Protein AF-A0A4C1SBA9-F1 (afdb_monomer_lite)

Structure (mmCIF, N/CA/C/O backbone):
data_AF-A0A4C1SBA9-F1
#
_entry.id   AF-A0A4C1SBA9-F1
#
loop_
_atom_site.group_PDB
_atom_site.id
_atom_site.type_symbol
_atom_site.label_atom_id
_atom_site.label_alt_id
_atom_site.label_comp_id
_atom_site.label_asym_id
_atom_site.label_entity_id
_atom_site.label_seq_id
_atom_site.pdbx_PDB_ins_code
_atom_site.Cartn_x
_atom_site.Cartn_y
_atom_site.Cartn_z
_atom_site.occupancy
_atom_site.B_iso_or_equiv
_atom_site.auth_seq_id
_atom_site.auth_comp_id
_atom_site.auth_asym_id
_atom_site.auth_atom_id
_atom_site.pdbx_PDB_model_num
ATOM 1 N N . MET A 1 1 ? -11.774 11.316 7.516 1.00 62.28 1 MET A N 1
ATOM 2 C CA . MET A 1 1 ? -11.328 10.213 8.398 1.00 62.28 1 MET A CA 1
ATOM 3 C C . MET A 1 1 ? -9.937 10.449 8.981 1.00 62.28 1 MET A C 1
ATOM 5 O O . MET A 1 1 ? -9.837 10.457 10.195 1.00 62.28 1 MET A O 1
ATOM 9 N N . HIS A 1 2 ? -8.905 10.746 8.180 1.00 82.12 2 HIS A N 1
ATOM 10 C CA . HIS A 1 2 ? -7.517 10.869 8.666 1.00 82.12 2 HIS A CA 1
ATOM 11 C C . HIS A 1 2 ? -7.317 11.803 9.884 1.00 82.12 2 HIS A C 1
ATOM 13 O O . HIS A 1 2 ? -6.761 11.377 10.890 1.00 82.12 2 HIS A O 1
ATOM 19 N N . ALA A 1 3 ? -7.837 13.039 9.861 1.00 85.19 3 ALA A N 1
ATOM 20 C CA . ALA A 1 3 ? -7.714 13.968 10.998 1.00 85.19 3 ALA A CA 1
ATOM 21 C C . ALA A 1 3 ? -8.463 13.503 12.265 1.00 85.19 3 ALA A C 1
ATOM 23 O O . ALA A 1 3 ? -8.018 13.755 13.383 1.00 85.19 3 ALA A O 1
ATOM 24 N N . LEU A 1 4 ? -9.586 12.795 12.107 1.00 88.12 4 LEU A N 1
ATOM 25 C CA . LEU A 1 4 ? -10.329 12.239 13.240 1.00 88.12 4 LEU A CA 1
ATOM 26 C C . LEU A 1 4 ? -9.569 11.079 13.884 1.00 88.12 4 LEU A C 1
ATOM 28 O O . LEU A 1 4 ? -9.588 10.973 15.105 1.00 88.12 4 LEU A O 1
ATOM 32 N N . SER A 1 5 ? -8.865 10.265 13.092 1.00 89.12 5 SER A N 1
ATOM 33 C CA . SER A 1 5 ? -7.996 9.195 13.596 1.00 89.12 5 SER A CA 1
ATOM 34 C C . SER A 1 5 ? -6.909 9.753 14.520 1.00 89.12 5 SER A C 1
ATOM 36 O O . SER A 1 5 ? -6.746 9.250 15.627 1.00 89.12 5 SER A O 1
ATOM 38 N N . PHE A 1 6 ? -6.260 10.857 14.129 1.00 90.62 6 PHE A N 1
ATOM 39 C CA . PHE A 1 6 ? -5.292 11.572 14.970 1.00 90.62 6 PHE A CA 1
ATOM 40 C C . PHE A 1 6 ? -5.894 12.056 16.290 1.00 90.62 6 PHE A C 1
ATOM 42 O O . PHE A 1 6 ? -5.364 11.796 17.371 1.00 90.62 6 PHE A O 1
ATOM 49 N N . VAL A 1 7 ? -7.031 12.755 16.209 1.00 91.19 7 VAL A N 1
ATOM 50 C CA . VAL A 1 7 ? -7.722 13.268 17.398 1.00 91.19 7 VAL A CA 1
ATOM 51 C C . VAL A 1 7 ? -8.152 12.120 18.309 1.00 91.19 7 VAL A C 1
ATOM 53 O O . VAL A 1 7 ? -8.057 12.243 19.528 1.00 91.19 7 VAL A O 1
ATOM 56 N N . LEU A 1 8 ? -8.604 11.001 17.741 1.00 91.25 8 LEU A N 1
ATOM 57 C CA . LEU A 1 8 ? -9.018 9.820 18.486 1.00 91.25 8 LEU A CA 1
ATOM 58 C C . LEU A 1 8 ? -7.834 9.145 19.181 1.00 91.25 8 LEU A C 1
ATOM 60 O O . LEU A 1 8 ? -7.940 8.832 20.364 1.00 91.25 8 LEU A O 1
ATOM 64 N N . GLN A 1 9 ? -6.710 8.974 18.486 1.00 90.75 9 GLN A N 1
ATOM 65 C CA . GLN A 1 9 ? -5.491 8.414 19.062 1.00 90.75 9 GLN A CA 1
ATOM 66 C C . GLN A 1 9 ? -4.971 9.279 20.217 1.00 90.75 9 GLN A C 1
ATOM 68 O O . GLN A 1 9 ? -4.600 8.745 21.258 1.00 90.75 9 GLN A O 1
ATOM 73 N N . TYR A 1 10 ? -5.020 10.607 20.071 1.00 90.75 10 TYR A N 1
ATOM 74 C CA . TYR A 1 10 ? -4.596 11.544 21.111 1.00 90.75 10 TYR A CA 1
ATOM 75 C C . TYR A 1 10 ? -5.566 11.600 22.303 1.00 90.75 10 TYR A C 1
ATOM 77 O O . TYR A 1 10 ? -5.147 11.515 23.454 1.00 90.75 10 TYR A O 1
ATOM 85 N N . ARG A 1 11 ? -6.876 11.742 22.053 1.00 94.75 11 ARG A N 1
ATOM 86 C CA . ARG A 1 11 ? -7.882 11.953 23.113 1.00 94.75 11 ARG A CA 1
ATOM 87 C C . ARG A 1 11 ? -8.368 10.663 23.769 1.00 94.75 11 ARG A C 1
ATOM 89 O O . ARG A 1 11 ? -8.800 10.699 24.917 1.00 94.75 11 ARG A O 1
ATOM 96 N N . LYS A 1 12 ? -8.388 9.545 23.038 1.00 94.75 12 LYS A N 1
ATOM 97 C CA . LYS A 1 12 ? -8.925 8.250 23.490 1.00 94.75 12 LYS A CA 1
ATOM 98 C C . LYS A 1 12 ? -8.060 7.081 22.977 1.00 94.75 12 LYS A C 1
ATOM 100 O O . LYS A 1 12 ? -8.564 6.229 22.241 1.00 94.75 12 LYS A O 1
ATOM 105 N N . PRO A 1 13 ? -6.784 6.980 23.396 1.00 91.88 13 PRO A N 1
ATOM 106 C CA . PRO A 1 13 ? -5.846 5.975 22.888 1.00 91.88 13 PRO A CA 1
ATOM 107 C C . PRO A 1 13 ? -6.308 4.528 23.112 1.00 91.88 13 PRO A C 1
ATOM 109 O O . PRO A 1 13 ? -6.055 3.675 22.269 1.00 91.88 13 PRO A O 1
ATOM 112 N N . GLN A 1 14 ? -7.031 4.244 24.203 1.00 94.56 14 GLN A N 1
ATOM 113 C CA . GLN A 1 14 ? -7.559 2.897 24.459 1.00 94.56 14 GLN A CA 1
ATOM 114 C C . GLN A 1 14 ? -8.676 2.511 23.486 1.00 94.56 14 GLN A C 1
ATOM 116 O O . GLN A 1 14 ? -8.710 1.381 23.011 1.00 94.56 14 GLN A O 1
ATOM 121 N N . LEU A 1 15 ? -9.555 3.458 23.138 1.00 93.44 15 LEU A N 1
ATOM 122 C CA . LEU A 1 15 ? -10.583 3.230 22.123 1.00 93.44 15 LEU A CA 1
ATOM 123 C C . LEU A 1 15 ? -9.946 3.064 20.743 1.00 93.44 15 LEU A C 1
ATOM 125 O O . LEU A 1 15 ? -10.333 2.175 19.998 1.00 93.44 15 LEU A O 1
ATOM 129 N N . PHE A 1 16 ? -8.937 3.878 20.423 1.00 91.81 16 PHE A N 1
ATOM 130 C CA . PHE A 1 16 ? -8.164 3.704 19.196 1.00 91.81 16 PHE A CA 1
ATOM 131 C C . PHE A 1 16 ? -7.533 2.306 19.132 1.00 91.81 16 PHE A C 1
ATOM 133 O O . PHE A 1 16 ? -7.695 1.618 18.130 1.00 91.81 16 PHE A O 1
ATOM 140 N N . LYS A 1 17 ? -6.894 1.855 20.222 1.00 91.44 17 LYS A N 1
ATOM 141 C CA . LYS A 1 17 ? -6.287 0.521 20.327 1.00 91.44 17 LYS A CA 1
ATOM 142 C C . LYS A 1 17 ? -7.311 -0.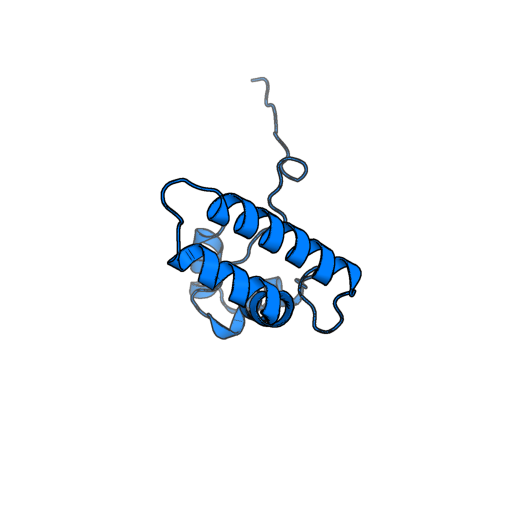606 20.150 1.00 91.44 17 LYS A C 1
ATOM 144 O O . LYS A 1 17 ? -7.015 -1.572 19.460 1.00 91.44 17 LYS A O 1
ATOM 149 N N . ALA A 1 18 ? -8.496 -0.466 20.743 1.00 93.56 18 ALA A N 1
ATOM 150 C CA . ALA A 1 18 ? -9.584 -1.429 20.590 1.00 93.56 18 ALA A CA 1
ATOM 151 C C . ALA A 1 18 ? -10.144 -1.463 19.158 1.00 93.56 18 ALA A C 1
ATOM 153 O O . ALA A 1 18 ? -10.505 -2.520 18.668 1.00 93.56 18 ALA A O 1
ATOM 154 N N . LEU A 1 19 ? -10.202 -0.325 18.458 1.00 91.75 19 LEU A N 1
ATOM 155 C CA . LEU A 1 19 ? -10.652 -0.302 17.063 1.00 91.75 19 LEU A CA 1
ATOM 156 C C . LEU A 1 19 ? -9.640 -0.966 16.130 1.00 91.75 19 LEU A C 1
ATOM 158 O O . LEU A 1 19 ? -10.032 -1.758 15.282 1.00 91.75 19 LEU A O 1
ATOM 162 N N . ILE A 1 20 ? -8.347 -0.664 16.283 1.00 90.31 20 ILE A N 1
ATOM 163 C CA . ILE A 1 20 ? -7.314 -1.252 15.419 1.00 90.31 20 ILE A CA 1
ATOM 164 C C . ILE A 1 20 ? -7.102 -2.747 15.688 1.00 90.31 20 ILE A C 1
ATOM 166 O O . ILE A 1 20 ? -6.642 -3.437 14.789 1.00 90.31 20 ILE A O 1
ATOM 170 N N . SER A 1 21 ? -7.427 -3.264 16.883 1.00 90.75 21 SER A N 1
ATOM 171 C CA . SER A 1 21 ? -7.310 -4.704 17.164 1.00 90.75 21 SER A CA 1
ATOM 172 C C . SER A 1 21 ? -8.335 -5.548 16.412 1.00 90.75 21 SER A C 1
ATOM 174 O O . SER A 1 21 ? -8.084 -6.723 16.173 1.00 90.75 21 SER A O 1
ATOM 176 N N . GLU A 1 22 ? -9.457 -4.948 16.013 1.00 90.12 22 GLU A N 1
ATOM 177 C CA . GLU A 1 22 ? -10.481 -5.588 15.178 1.00 90.12 22 GLU A CA 1
ATOM 178 C C . GLU A 1 22 ? -10.179 -5.457 13.674 1.00 90.12 22 GLU A C 1
ATOM 180 O O . GLU A 1 22 ? -10.894 -6.004 12.836 1.00 90.12 22 GLU A O 1
ATOM 185 N N . MET A 1 23 ? -9.135 -4.708 13.306 1.00 86.38 23 MET A N 1
ATOM 186 C CA . MET A 1 23 ? -8.743 -4.477 11.919 1.00 86.38 23 MET A CA 1
ATOM 187 C C . MET A 1 23 ? -7.584 -5.398 11.541 1.00 86.38 23 MET A C 1
ATOM 189 O O . MET A 1 23 ? -6.625 -5.565 12.292 1.00 86.38 23 MET A O 1
ATOM 193 N N . SER A 1 24 ? -7.644 -5.972 10.342 1.00 81.12 24 SER A N 1
ATOM 194 C CA . SER A 1 24 ? -6.534 -6.724 9.756 1.00 81.12 24 SER A CA 1
ATOM 195 C C . SER A 1 24 ? -6.350 -6.328 8.297 1.00 81.12 24 SER A C 1
ATOM 197 O O . SER A 1 24 ? -7.326 -6.071 7.588 1.00 81.12 24 SER A O 1
ATOM 199 N N . ASP A 1 25 ? -5.094 -6.239 7.859 1.00 84.12 25 ASP A N 1
ATOM 200 C CA . ASP A 1 25 ? -4.782 -6.013 6.453 1.00 84.12 25 ASP A CA 1
ATOM 201 C C . ASP A 1 25 ? -4.937 -7.332 5.688 1.00 84.12 25 ASP A C 1
ATOM 203 O O . ASP A 1 25 ? -4.334 -8.351 6.036 1.00 84.12 25 ASP A O 1
ATOM 207 N N . ASN A 1 26 ? -5.778 -7.322 4.657 1.00 82.88 26 ASN A N 1
ATOM 208 C CA . ASN A 1 26 ? -6.053 -8.500 3.837 1.00 82.88 26 ASN A CA 1
ATOM 209 C C . ASN A 1 26 ? -5.163 -8.579 2.592 1.00 82.88 26 ASN A C 1
ATOM 211 O O . ASN A 1 26 ? -5.140 -9.614 1.928 1.00 82.88 26 ASN A O 1
ATOM 215 N N . LEU A 1 27 ? -4.453 -7.498 2.265 1.00 85.12 27 LEU A N 1
ATOM 216 C CA . LEU A 1 27 ? -3.649 -7.373 1.060 1.00 85.12 27 LEU A CA 1
ATOM 217 C C . LEU A 1 27 ? -2.163 -7.565 1.361 1.00 85.12 27 LEU A C 1
ATOM 219 O O . LEU A 1 27 ? -1.527 -8.398 0.725 1.00 85.12 27 LEU A O 1
ATOM 223 N N . PHE A 1 28 ? -1.617 -6.837 2.333 1.00 88.44 28 PHE A N 1
ATOM 224 C CA . PHE A 1 28 ? -0.208 -6.864 2.712 1.00 88.44 28 PHE A CA 1
ATOM 225 C C . PHE A 1 28 ? -0.005 -7.737 3.947 1.00 88.44 28 PHE A C 1
ATOM 227 O O . PHE A 1 28 ? -0.102 -7.291 5.090 1.00 88.44 28 PHE A O 1
ATOM 234 N N . ARG A 1 29 ? 0.295 -9.012 3.696 1.00 88.00 29 ARG A N 1
ATOM 235 C CA . ARG A 1 29 ? 0.558 -10.021 4.727 1.00 88.00 29 ARG A CA 1
ATOM 236 C C . ARG A 1 29 ? 1.866 -10.779 4.468 1.00 88.00 29 ARG A C 1
ATOM 238 O O . ARG A 1 29 ? 2.323 -10.844 3.320 1.00 88.00 29 ARG A O 1
ATOM 245 N N . PRO A 1 30 ? 2.468 -11.411 5.497 1.00 87.38 30 PRO A N 1
ATOM 246 C CA . PRO A 1 30 ? 3.644 -12.261 5.305 1.00 87.38 30 PRO A CA 1
ATOM 247 C C . PRO A 1 30 ? 3.395 -13.414 4.320 1.00 87.38 30 PRO A C 1
ATOM 249 O O . PRO A 1 30 ? 4.292 -13.790 3.572 1.00 87.38 30 PRO A O 1
ATOM 252 N N . ASP A 1 31 ? 2.166 -13.931 4.286 1.00 89.44 31 ASP A N 1
ATOM 253 C CA . ASP A 1 31 ? 1.701 -15.052 3.465 1.00 89.44 31 ASP A CA 1
ATOM 254 C C . ASP A 1 31 ? 1.002 -14.614 2.162 1.00 89.44 31 ASP A C 1
ATOM 256 O O . ASP A 1 31 ? 0.156 -15.338 1.637 1.00 89.44 31 ASP A O 1
ATOM 260 N N . MET A 1 32 ? 1.340 -13.435 1.620 1.00 88.25 32 MET A N 1
ATOM 261 C CA . MET A 1 32 ? 0.788 -12.965 0.343 1.00 88.25 32 MET A CA 1
ATOM 262 C C . MET A 1 32 ? 0.932 -14.009 -0.768 1.00 88.25 32 MET A C 1
ATOM 264 O O . MET A 1 32 ? 2.025 -14.497 -1.060 1.00 88.25 32 MET A O 1
ATOM 268 N N . ALA A 1 33 ? -0.176 -14.282 -1.460 1.00 89.19 33 ALA A N 1
ATOM 269 C CA . ALA A 1 33 ? -0.159 -15.142 -2.630 1.00 89.19 33 ALA A CA 1
ATOM 270 C C . ALA A 1 33 ? 0.761 -14.555 -3.713 1.00 89.19 33 ALA A C 1
ATOM 272 O O . ALA A 1 33 ? 0.712 -13.357 -4.006 1.00 89.19 33 ALA A O 1
ATOM 273 N N . ALA A 1 34 ? 1.551 -15.412 -4.366 1.00 91.25 34 ALA A N 1
ATOM 274 C CA . ALA A 1 34 ? 2.465 -14.994 -5.431 1.00 91.25 34 ALA A CA 1
ATOM 275 C C . ALA A 1 34 ? 1.743 -14.206 -6.540 1.00 91.25 34 ALA A C 1
ATOM 277 O O . ALA A 1 34 ? 2.278 -13.230 -7.057 1.00 91.25 34 ALA A O 1
ATOM 278 N N . VAL A 1 35 ? 0.492 -14.571 -6.848 1.00 90.38 35 VAL A N 1
ATOM 279 C CA . VAL A 1 35 ? -0.341 -13.849 -7.820 1.00 90.38 35 VAL A CA 1
ATOM 280 C C . VAL A 1 35 ? -0.575 -12.386 -7.428 1.00 90.38 35 VAL A C 1
ATOM 282 O O . VAL A 1 35 ? -0.514 -11.518 -8.292 1.00 90.38 35 VAL A O 1
ATOM 285 N N . THR A 1 36 ? -0.774 -12.089 -6.142 1.00 90.44 36 THR A N 1
ATOM 286 C CA . THR A 1 36 ? -0.972 -10.724 -5.630 1.00 90.44 36 THR A CA 1
ATOM 287 C C . THR A 1 36 ? 0.306 -9.902 -5.765 1.00 90.44 36 THR A C 1
ATOM 289 O O . THR A 1 36 ? 0.270 -8.763 -6.231 1.00 90.44 36 THR A O 1
ATOM 292 N N . VAL A 1 37 ? 1.451 -10.498 -5.418 1.00 92.62 37 VAL A N 1
ATOM 293 C CA . VAL A 1 37 ? 2.771 -9.860 -5.544 1.00 92.62 37 VAL A CA 1
ATOM 294 C C . VAL A 1 37 ? 3.077 -9.535 -7.005 1.00 92.62 37 VAL A C 1
ATOM 296 O O . VAL A 1 37 ? 3.439 -8.404 -7.330 1.00 92.62 37 VAL A O 1
ATOM 299 N N . GLU A 1 38 ? 2.887 -10.501 -7.902 1.00 94.31 38 GLU A N 1
ATOM 300 C CA . GLU A 1 38 ? 3.150 -10.315 -9.330 1.00 94.31 38 GLU A CA 1
ATOM 301 C C . GLU A 1 38 ? 2.153 -9.350 -9.982 1.00 94.31 38 GLU A C 1
ATOM 303 O O . GLU A 1 38 ? 2.534 -8.563 -10.851 1.00 94.31 38 GLU A O 1
ATOM 308 N N . PHE A 1 39 ? 0.897 -9.328 -9.522 1.00 93.00 39 PHE A N 1
ATOM 309 C CA . PHE A 1 39 ? -0.073 -8.319 -9.936 1.00 93.00 39 PHE A CA 1
ATOM 310 C C . PHE A 1 39 ? 0.410 -6.913 -9.565 1.00 93.00 39 PHE A C 1
ATOM 312 O O . PHE A 1 39 ? 0.482 -6.057 -10.443 1.00 93.00 39 PHE A O 1
ATOM 319 N N . GLY A 1 40 ? 0.832 -6.680 -8.318 1.00 92.75 40 GLY A N 1
ATOM 320 C CA . GLY A 1 40 ? 1.386 -5.392 -7.886 1.00 92.75 40 GLY A CA 1
ATOM 321 C C . GLY A 1 40 ? 2.613 -4.968 -8.702 1.00 92.75 40 GLY A C 1
ATOM 322 O O . GLY A 1 40 ? 2.646 -3.870 -9.269 1.00 92.75 40 GLY A O 1
ATOM 323 N N . LYS A 1 41 ? 3.591 -5.871 -8.855 1.00 95.94 41 LYS A N 1
ATOM 324 C CA . LYS A 1 41 ? 4.797 -5.631 -9.666 1.00 95.94 41 LYS A CA 1
ATOM 325 C C . LYS A 1 41 ? 4.478 -5.301 -11.120 1.00 95.94 41 LYS A C 1
ATOM 327 O O . LYS A 1 41 ? 5.124 -4.429 -11.696 1.00 95.94 41 LYS A O 1
ATOM 332 N N . LYS A 1 42 ? 3.468 -5.942 -11.717 1.00 97.00 42 LYS A N 1
ATOM 333 C CA . LYS A 1 42 ? 3.048 -5.671 -13.099 1.00 97.00 42 LYS A CA 1
ATOM 334 C C . LYS A 1 42 ? 2.669 -4.203 -13.304 1.00 97.00 42 LYS A C 1
ATOM 336 O O . LYS A 1 42 ? 3.062 -3.624 -14.317 1.00 97.00 42 LYS A O 1
ATOM 341 N N . TYR A 1 43 ? 1.938 -3.589 -12.371 1.00 95.50 43 TYR A N 1
ATOM 342 C CA . TYR A 1 43 ? 1.582 -2.168 -12.480 1.00 95.50 43 TYR A CA 1
ATOM 343 C C . TYR A 1 43 ? 2.785 -1.255 -12.250 1.00 95.50 43 TYR A C 1
ATOM 345 O O . TYR A 1 43 ? 2.954 -0.298 -12.999 1.00 95.50 43 TYR A O 1
ATOM 353 N N . ILE A 1 44 ? 3.663 -1.585 -11.299 1.00 97.12 44 ILE A N 1
ATOM 354 C CA . ILE A 1 44 ? 4.908 -0.833 -11.065 1.00 97.12 44 ILE A CA 1
ATOM 355 C C . ILE A 1 44 ? 5.784 -0.838 -12.320 1.00 97.12 44 ILE A C 1
ATOM 357 O O . ILE A 1 44 ? 6.207 0.220 -12.787 1.00 97.12 44 ILE A O 1
ATOM 361 N N . LYS A 1 45 ? 5.992 -2.018 -12.912 1.00 97.62 45 LYS A N 1
ATOM 362 C CA . LYS A 1 45 ? 6.743 -2.190 -14.156 1.00 97.62 45 LYS A CA 1
ATOM 363 C C . LYS A 1 45 ? 6.114 -1.409 -15.305 1.00 97.62 45 LYS A C 1
ATOM 365 O O . LYS A 1 45 ? 6.827 -0.741 -16.043 1.00 97.62 45 LYS A O 1
ATOM 370 N N . ARG A 1 46 ? 4.784 -1.453 -15.442 1.00 97.56 46 ARG A N 1
ATOM 371 C CA . ARG A 1 46 ? 4.067 -0.693 -16.474 1.00 97.56 46 ARG A CA 1
ATOM 372 C C . ARG A 1 46 ? 4.306 0.810 -16.328 1.00 97.56 46 ARG A C 1
ATOM 374 O O . ARG A 1 46 ? 4.675 1.444 -17.310 1.00 97.56 46 ARG A O 1
ATOM 381 N N . THR A 1 47 ? 4.142 1.360 -15.125 1.00 96.69 47 THR A N 1
ATOM 382 C CA . THR A 1 47 ? 4.404 2.781 -14.850 1.00 96.69 47 THR A CA 1
ATOM 383 C C . THR A 1 47 ? 5.855 3.141 -15.147 1.00 96.69 47 THR A C 1
ATOM 385 O O . THR A 1 47 ? 6.119 4.148 -15.796 1.00 96.69 47 THR A O 1
ATOM 388 N N . ARG A 1 48 ? 6.803 2.291 -14.739 1.00 97.25 48 ARG A N 1
ATOM 389 C CA . ARG A 1 48 ? 8.227 2.483 -15.021 1.00 97.25 48 ARG A CA 1
ATOM 390 C C . ARG A 1 48 ? 8.508 2.556 -16.520 1.00 97.25 48 ARG A C 1
ATOM 392 O O . ARG A 1 48 ? 9.136 3.510 -16.957 1.00 97.25 48 ARG A O 1
ATOM 399 N N . THR A 1 49 ? 8.011 1.597 -17.299 1.00 96.88 49 THR A N 1
ATOM 400 C CA . THR A 1 49 ? 8.197 1.576 -18.757 1.00 96.88 49 THR A CA 1
ATOM 401 C C . THR A 1 49 ? 7.566 2.788 -19.440 1.00 96.88 49 THR A C 1
ATOM 403 O O . THR A 1 49 ? 8.127 3.284 -20.408 1.00 96.88 49 THR A O 1
ATOM 406 N N . MET A 1 50 ? 6.436 3.295 -18.936 1.00 96.31 50 MET A N 1
ATOM 407 C CA . MET A 1 50 ? 5.840 4.532 -19.452 1.00 96.31 50 MET A CA 1
ATOM 408 C C . MET A 1 50 ? 6.753 5.743 -19.216 1.00 96.31 50 MET A C 1
ATOM 410 O O . MET A 1 50 ? 6.999 6.494 -20.151 1.00 96.31 50 MET A O 1
ATOM 414 N N . LEU A 1 51 ? 7.311 5.893 -18.009 1.00 96.31 51 LEU A N 1
ATOM 415 C CA . LEU A 1 51 ? 8.242 6.988 -17.692 1.00 96.31 51 LEU A CA 1
ATOM 416 C C . LEU A 1 51 ? 9.572 6.881 -18.454 1.00 96.31 51 LEU A C 1
ATOM 418 O O . LEU A 1 51 ? 10.172 7.892 -18.801 1.00 96.31 51 LEU A O 1
ATOM 422 N N . GLU A 1 52 ? 10.045 5.660 -18.720 1.00 95.56 52 GLU A N 1
ATOM 423 C CA . GLU A 1 52 ? 11.252 5.407 -19.523 1.00 95.56 52 GLU A CA 1
ATOM 424 C C . GLU A 1 52 ? 11.087 5.846 -20.995 1.00 95.56 52 GLU A C 1
ATOM 426 O O . GLU A 1 52 ? 12.088 6.039 -21.680 1.00 95.56 52 GLU A O 1
ATOM 431 N N . GLN A 1 53 ? 9.850 6.005 -21.482 1.00 95.44 53 GLN A N 1
ATOM 432 C CA . GLN A 1 53 ? 9.533 6.423 -22.856 1.00 95.44 53 GLN A CA 1
ATOM 433 C C . GLN A 1 53 ? 9.322 7.938 -23.006 1.00 95.44 53 GLN A C 1
ATOM 435 O O . GLN A 1 53 ? 9.110 8.411 -24.123 1.00 95.44 53 GLN A O 1
ATOM 440 N N . GLU A 1 54 ? 9.352 8.702 -21.913 1.00 95.25 54 GLU A N 1
ATOM 441 C CA . GLU A 1 54 ? 9.186 10.155 -21.963 1.00 95.25 54 GLU A CA 1
ATOM 442 C C . GLU A 1 54 ? 10.418 10.845 -22.569 1.00 95.25 54 GLU A C 1
ATOM 444 O O . GLU A 1 54 ? 11.553 10.401 -22.395 1.00 95.25 54 GLU A O 1
ATOM 449 N N . THR A 1 55 ? 10.197 11.966 -23.267 1.00 91.31 55 THR A N 1
ATOM 450 C CA . THR A 1 55 ? 11.263 12.768 -23.898 1.00 91.31 55 THR A CA 1
ATOM 451 C C . THR A 1 55 ? 12.298 13.261 -22.884 1.00 91.31 55 THR A C 1
ATOM 453 O O . THR A 1 55 ? 13.485 13.334 -23.195 1.00 91.31 55 THR A O 1
ATOM 456 N N . GLU A 1 56 ? 11.854 13.568 -21.664 1.00 92.75 56 GLU A N 1
ATOM 457 C CA . GLU A 1 56 ? 12.702 13.915 -20.525 1.00 92.75 56 GLU A CA 1
ATOM 458 C C . GLU A 1 56 ? 12.461 12.901 -19.398 1.00 92.75 56 GLU A C 1
ATOM 460 O O . GLU A 1 56 ? 11.562 13.091 -18.577 1.00 92.75 56 GLU A O 1
ATOM 465 N N . PRO A 1 57 ? 13.230 11.797 -19.347 1.00 86.19 57 PRO A N 1
ATOM 466 C CA . PRO A 1 57 ? 12.963 10.722 -18.404 1.00 86.19 57 PRO A CA 1
ATOM 467 C C . PRO A 1 57 ? 13.059 11.175 -16.947 1.00 86.19 57 PRO A C 1
ATOM 469 O O . PRO A 1 57 ? 14.057 11.753 -16.505 1.00 86.19 57 PRO A O 1
ATOM 472 N N . ALA A 1 58 ? 12.056 10.804 -16.155 1.00 93.25 58 ALA A N 1
ATOM 473 C CA . ALA A 1 58 ? 12.011 11.035 -14.717 1.00 93.25 58 ALA A CA 1
ATOM 474 C C . ALA A 1 58 ? 12.960 10.075 -13.960 1.00 93.25 58 ALA A C 1
ATOM 476 O O . ALA A 1 58 ? 12.524 9.163 -13.255 1.00 93.25 58 ALA A O 1
ATOM 477 N N . VAL A 1 59 ? 14.281 10.252 -14.120 1.00 95.38 59 VAL A N 1
ATOM 478 C CA . VAL A 1 59 ? 15.327 9.300 -13.677 1.00 95.38 59 VAL A CA 1
ATOM 479 C C . VAL A 1 59 ? 15.170 8.880 -12.212 1.00 95.38 59 VAL A C 1
ATOM 481 O O . VAL A 1 59 ? 15.257 7.695 -11.892 1.00 95.38 59 VAL A O 1
ATOM 484 N N . LYS A 1 60 ? 14.889 9.826 -11.306 1.00 96.56 60 LYS A N 1
ATOM 485 C CA . LYS A 1 60 ? 14.719 9.527 -9.872 1.00 96.56 60 LYS A CA 1
ATOM 486 C C . LYS A 1 60 ? 13.513 8.617 -9.614 1.00 96.56 60 LYS A C 1
ATOM 488 O O . LYS A 1 60 ? 13.603 7.693 -8.810 1.00 96.56 60 LYS A O 1
ATOM 493 N N . GLN A 1 61 ? 12.400 8.873 -10.293 1.00 96.62 61 GLN A N 1
ATOM 494 C CA . GLN A 1 61 ? 11.161 8.112 -10.187 1.00 96.62 61 GLN A CA 1
ATOM 495 C C . GLN A 1 61 ? 11.331 6.721 -10.797 1.00 96.62 61 GLN A C 1
ATOM 497 O O . GLN A 1 61 ? 10.907 5.741 -10.194 1.00 96.62 61 GLN A O 1
ATOM 502 N N . ILE A 1 62 ? 12.014 6.618 -11.939 1.00 97.62 62 ILE A N 1
ATOM 503 C CA . ILE A 1 62 ? 12.343 5.340 -12.580 1.00 97.62 62 ILE A CA 1
ATOM 504 C C . ILE A 1 62 ? 13.169 4.463 -11.629 1.00 97.62 62 ILE A C 1
ATOM 506 O O . ILE A 1 62 ? 12.820 3.304 -11.406 1.00 97.62 62 ILE A O 1
ATOM 510 N N . GLU A 1 63 ? 14.216 5.010 -11.006 1.00 97.50 63 GLU A N 1
ATOM 511 C CA . GLU A 1 63 ? 15.032 4.273 -10.032 1.00 97.50 63 GLU A CA 1
ATOM 512 C C . GLU A 1 63 ? 14.246 3.884 -8.771 1.00 97.50 63 GLU A C 1
ATOM 514 O O . GLU A 1 63 ? 14.401 2.775 -8.255 1.00 97.50 63 GLU A O 1
ATOM 519 N N . ALA A 1 64 ? 13.357 4.755 -8.288 1.00 97.00 64 ALA A N 1
ATOM 520 C CA . ALA A 1 64 ? 12.462 4.425 -7.182 1.00 97.00 64 ALA A CA 1
ATOM 521 C C . ALA A 1 64 ? 11.513 3.268 -7.543 1.00 97.00 64 ALA A C 1
ATOM 523 O O . ALA A 1 64 ? 11.350 2.344 -6.748 1.00 97.00 64 ALA A O 1
ATOM 524 N N . LEU A 1 65 ? 10.944 3.271 -8.752 1.00 97.50 65 LEU A N 1
ATOM 525 C CA . LEU A 1 65 ? 10.059 2.209 -9.232 1.00 97.50 65 LEU A CA 1
ATOM 526 C C . LEU A 1 65 ? 10.799 0.881 -9.421 1.00 97.50 65 LEU A C 1
ATOM 528 O O . LEU A 1 65 ? 10.241 -0.156 -9.082 1.00 97.50 65 LEU A O 1
ATOM 532 N N . LYS A 1 66 ? 12.060 0.887 -9.880 1.00 97.25 66 LYS A N 1
ATOM 533 C CA . LYS A 1 66 ? 12.891 -0.333 -9.939 1.00 97.25 66 LYS A CA 1
ATOM 534 C C . LYS A 1 66 ? 13.077 -0.949 -8.554 1.00 97.25 66 LYS A C 1
ATOM 536 O O . LYS A 1 66 ? 12.878 -2.148 -8.377 1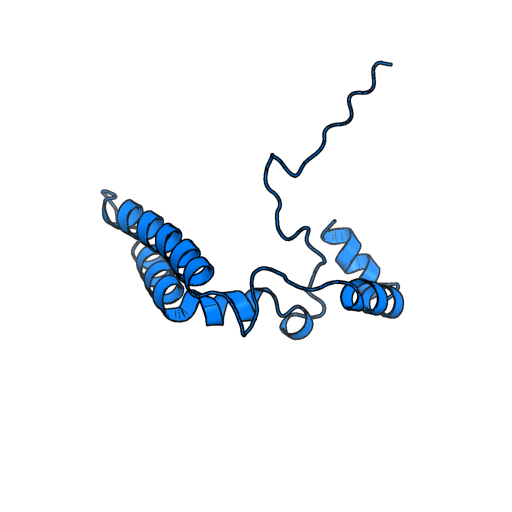.00 97.25 66 LYS A O 1
ATOM 541 N N . LYS A 1 67 ? 13.422 -0.126 -7.559 1.00 97.19 67 LYS A N 1
ATOM 542 C CA . LYS A 1 67 ? 13.567 -0.582 -6.167 1.00 97.19 67 LYS A CA 1
ATOM 543 C C . LYS A 1 67 ? 12.243 -1.104 -5.615 1.00 97.19 67 LYS A C 1
ATOM 545 O O . LYS A 1 67 ? 12.226 -2.150 -4.974 1.00 97.19 67 LYS A O 1
ATOM 550 N N . LEU A 1 68 ? 11.142 -0.411 -5.902 1.00 96.88 68 LEU A N 1
ATOM 551 C CA . LEU A 1 68 ? 9.808 -0.828 -5.485 1.00 96.88 68 LEU A CA 1
ATOM 552 C C . LEU A 1 68 ? 9.384 -2.154 -6.132 1.00 96.88 68 LEU A C 1
ATOM 554 O O . LEU A 1 68 ? 8.780 -2.977 -5.461 1.00 96.88 68 LEU A O 1
ATOM 558 N N . GLU A 1 69 ? 9.724 -2.389 -7.400 1.00 96.56 69 GLU A N 1
ATOM 559 C CA . GLU A 1 69 ? 9.441 -3.648 -8.104 1.00 96.56 69 GLU A CA 1
ATOM 560 C C . GLU A 1 69 ? 10.170 -4.834 -7.447 1.00 96.56 69 GLU A C 1
ATOM 562 O O . GLU A 1 69 ? 9.565 -5.881 -7.210 1.00 96.56 69 GLU A O 1
ATOM 567 N N . ILE A 1 70 ? 11.451 -4.658 -7.099 1.00 96.38 70 ILE A N 1
ATOM 568 C CA . ILE A 1 70 ? 12.283 -5.693 -6.459 1.00 96.38 70 ILE A CA 1
ATOM 569 C C . ILE A 1 70 ? 11.807 -5.977 -5.028 1.00 96.38 70 ILE A C 1
ATOM 571 O O . ILE A 1 70 ? 11.666 -7.135 -4.640 1.00 96.38 70 ILE A O 1
ATOM 575 N N . HIS A 1 71 ? 11.528 -4.925 -4.258 1.00 95.69 71 HIS A N 1
ATOM 576 C CA . HIS A 1 71 ? 11.212 -5.006 -2.829 1.00 95.69 71 HIS A CA 1
ATOM 577 C C . HIS A 1 71 ? 9.716 -4.827 -2.530 1.00 95.69 71 HIS A C 1
ATOM 579 O O . HIS A 1 71 ? 9.360 -4.415 -1.428 1.00 95.69 71 HIS A O 1
ATOM 585 N N . PHE A 1 72 ? 8.829 -5.121 -3.488 1.00 94.62 72 PHE A N 1
ATOM 586 C CA . PHE A 1 72 ? 7.399 -4.792 -3.400 1.00 94.62 72 PHE A CA 1
ATOM 587 C C . PHE A 1 72 ? 6.747 -5.266 -2.100 1.00 94.62 72 PHE A C 1
ATOM 589 O O . PHE A 1 72 ? 6.139 -4.472 -1.387 1.00 94.62 72 PHE A O 1
ATOM 596 N N . GLN A 1 73 ? 6.909 -6.550 -1.773 1.00 92.62 73 GLN A N 1
ATOM 597 C CA . GLN A 1 73 ? 6.324 -7.133 -0.568 1.00 92.62 73 GLN A CA 1
ATOM 598 C C . GLN A 1 73 ? 6.905 -6.508 0.700 1.00 92.62 73 GLN A C 1
ATOM 600 O O . GLN A 1 73 ? 6.155 -6.123 1.587 1.00 92.62 73 GLN A O 1
ATOM 605 N N . GLU A 1 74 ? 8.227 -6.373 0.777 1.00 93.62 74 GLU A N 1
ATOM 606 C CA . GLU A 1 74 ? 8.899 -5.804 1.946 1.00 93.62 74 GLU A CA 1
ATOM 607 C C . GLU A 1 74 ? 8.470 -4.350 2.195 1.00 93.62 74 GLU A C 1
ATOM 609 O O . GLU A 1 74 ? 8.146 -3.978 3.322 1.00 93.62 74 GLU A O 1
ATOM 614 N N . ILE A 1 75 ? 8.439 -3.528 1.143 1.00 94.19 75 ILE A N 1
ATOM 615 C CA . ILE A 1 75 ? 8.018 -2.128 1.234 1.00 94.19 75 ILE A CA 1
ATOM 616 C C . ILE A 1 75 ? 6.527 -2.046 1.572 1.00 94.19 75 ILE A C 1
ATOM 618 O O . ILE A 1 75 ? 6.161 -1.289 2.467 1.00 94.19 75 ILE A O 1
ATOM 622 N N . GLY A 1 76 ? 5.680 -2.851 0.925 1.00 91.81 76 GLY A N 1
ATOM 623 C CA . GLY A 1 76 ? 4.244 -2.902 1.203 1.00 91.81 76 GLY A CA 1
ATOM 624 C C . GLY A 1 76 ? 3.939 -3.253 2.661 1.00 91.81 76 GLY A C 1
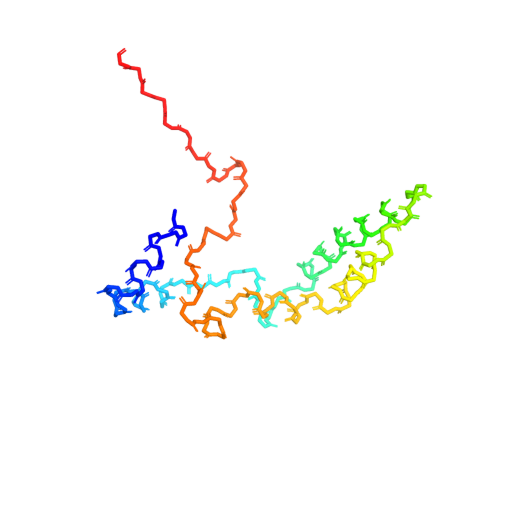ATOM 625 O O . GLY A 1 76 ? 3.172 -2.549 3.309 1.00 91.81 76 GLY A O 1
ATOM 626 N N . MET A 1 77 ? 4.623 -4.261 3.215 1.00 92.19 77 MET A N 1
ATOM 627 C CA . MET A 1 77 ? 4.511 -4.629 4.632 1.00 92.19 77 MET A CA 1
ATOM 628 C C . MET A 1 77 ? 4.908 -3.480 5.570 1.00 92.19 77 MET A C 1
ATOM 630 O O . MET A 1 77 ? 4.241 -3.253 6.575 1.00 92.19 77 MET A O 1
ATOM 634 N N . LYS A 1 78 ? 5.960 -2.717 5.239 1.00 92.00 78 LYS A N 1
ATOM 635 C CA . LYS A 1 78 ? 6.360 -1.534 6.024 1.00 92.00 78 LYS A CA 1
ATOM 636 C C . LYS A 1 78 ? 5.325 -0.410 5.949 1.00 92.00 78 LYS A C 1
ATOM 638 O O . LYS A 1 78 ? 5.153 0.316 6.920 1.00 92.00 78 LYS A O 1
ATOM 643 N N . CYS A 1 79 ? 4.636 -0.255 4.818 1.00 89.56 79 CYS A N 1
ATOM 644 C CA . CYS A 1 79 ? 3.619 0.782 4.641 1.00 89.56 79 CYS A CA 1
ATOM 645 C C . CYS A 1 79 ? 2.362 0.560 5.494 1.00 89.56 79 CYS A C 1
ATOM 647 O O . CYS A 1 79 ? 1.647 1.526 5.756 1.00 89.56 79 CYS A O 1
ATOM 649 N N . VAL A 1 80 ? 2.096 -0.677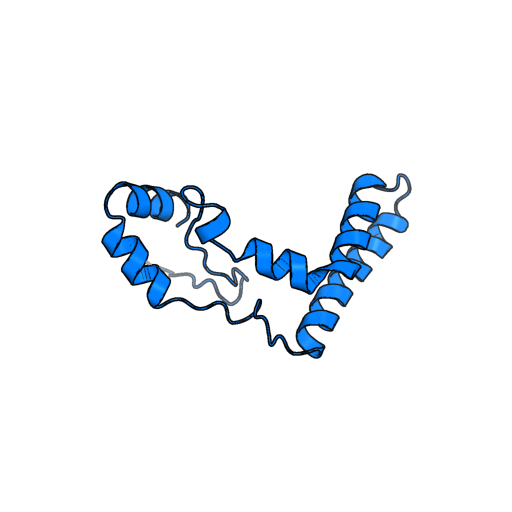 5.922 1.00 89.25 80 VAL A N 1
ATOM 650 C CA . VAL A 1 80 ? 0.917 -1.029 6.733 1.00 89.25 80 VAL A CA 1
ATOM 651 C C . VAL A 1 80 ? 1.240 -1.229 8.216 1.00 89.25 80 VAL A C 1
ATOM 653 O O . VAL A 1 80 ? 0.339 -1.445 9.025 1.00 89.25 80 VAL A O 1
ATOM 656 N N . ASP A 1 81 ? 2.510 -1.097 8.605 1.00 89.69 81 ASP A N 1
ATOM 657 C CA . ASP A 1 81 ? 2.923 -1.114 10.006 1.00 89.69 81 ASP A CA 1
ATOM 658 C C . ASP A 1 81 ? 2.612 0.229 10.686 1.00 89.69 81 ASP A C 1
ATOM 660 O O . ASP A 1 81 ? 3.451 1.124 10.826 1.00 89.69 81 ASP A O 1
ATOM 664 N N . GLY A 1 82 ? 1.364 0.373 11.131 1.00 87.88 82 GLY A N 1
ATOM 665 C CA . GLY A 1 82 ? 0.916 1.555 11.863 1.00 87.88 82 GLY A CA 1
ATOM 666 C C . GLY A 1 82 ? 1.631 1.760 13.205 1.00 87.88 82 GLY A C 1
ATOM 667 O O . GLY A 1 82 ? 1.677 2.886 13.698 1.00 87.88 82 GLY A O 1
ATOM 668 N N . GLN A 1 83 ? 2.209 0.716 13.811 1.00 87.19 83 GLN A N 1
ATOM 669 C CA . GLN A 1 83 ? 2.951 0.879 15.065 1.00 87.19 83 GLN A CA 1
ATOM 670 C C . GLN A 1 83 ? 4.305 1.541 14.819 1.00 87.19 83 GLN A C 1
ATOM 672 O O . GLN A 1 83 ? 4.678 2.434 15.581 1.00 87.19 83 GLN A O 1
ATOM 677 N N . ALA A 1 84 ? 4.993 1.179 13.732 1.00 89.50 84 ALA A N 1
ATOM 678 C CA . ALA A 1 84 ? 6.283 1.764 13.365 1.00 89.50 84 ALA A CA 1
ATOM 679 C C . ALA A 1 84 ? 6.230 3.283 13.134 1.00 89.50 84 ALA A C 1
ATOM 681 O O . ALA A 1 84 ? 7.242 3.965 13.295 1.00 89.50 84 ALA A O 1
ATOM 682 N N . VAL A 1 85 ? 5.060 3.822 12.776 1.00 87.06 85 VAL A N 1
ATOM 683 C CA . VAL A 1 85 ? 4.862 5.258 12.515 1.00 87.06 85 VAL A CA 1
ATOM 684 C C . VAL A 1 85 ? 3.979 5.956 13.551 1.00 87.06 85 VAL A C 1
ATOM 686 O O . VAL A 1 85 ? 3.614 7.116 13.366 1.00 87.06 8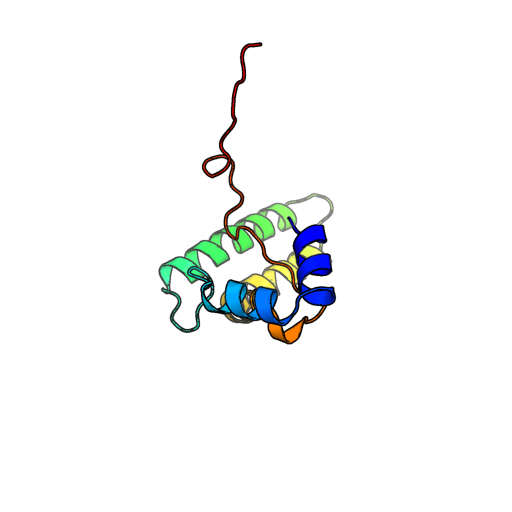5 VAL A O 1
ATOM 689 N N . ALA A 1 86 ? 3.628 5.295 14.657 1.00 84.31 86 ALA A N 1
ATOM 690 C CA . ALA A 1 86 ? 2.875 5.926 15.738 1.00 84.31 86 ALA A CA 1
ATOM 691 C C . ALA A 1 86 ? 3.653 7.122 16.345 1.00 84.31 86 ALA A C 1
ATOM 693 O O . ALA A 1 86 ? 4.872 7.043 16.497 1.00 84.31 86 ALA A O 1
ATOM 694 N N . PRO A 1 87 ? 2.985 8.235 16.716 1.00 85.06 87 PRO A N 1
ATOM 695 C CA . PRO A 1 87 ? 1.539 8.486 16.710 1.00 85.06 87 PRO A CA 1
ATOM 696 C C . PRO A 1 87 ? 1.032 9.133 15.405 1.00 85.06 87 PRO A C 1
ATOM 698 O O . PRO A 1 87 ? -0.003 9.792 15.405 1.00 85.06 87 PRO A O 1
ATOM 701 N N . TYR A 1 88 ? 1.773 9.000 14.301 1.00 86.88 88 TYR A N 1
ATOM 702 C CA . TYR A 1 88 ? 1.397 9.554 12.995 1.00 86.88 88 TYR A CA 1
ATOM 703 C C . TYR A 1 88 ? 0.588 8.601 12.116 1.00 86.88 88 TYR A C 1
ATOM 705 O O . TYR A 1 88 ? 0.196 8.953 11.003 1.00 86.88 88 TYR A O 1
ATOM 713 N N . ALA A 1 89 ? 0.302 7.409 12.635 1.00 88.44 89 ALA A N 1
ATOM 714 C CA . ALA A 1 89 ? -0.572 6.444 12.002 1.00 88.44 89 ALA A CA 1
ATOM 715 C C . ALA A 1 89 ? -2.027 6.917 12.013 1.00 88.44 89 ALA A C 1
ATOM 717 O O . ALA A 1 89 ? -2.536 7.440 13.003 1.00 88.44 89 ALA A O 1
ATOM 718 N N . VAL A 1 90 ? -2.732 6.653 10.920 1.00 88.44 90 VAL A N 1
ATOM 719 C CA . VAL A 1 90 ? -4.157 6.946 10.792 1.00 88.44 90 VAL A CA 1
ATOM 720 C C . VAL A 1 90 ? -4.896 5.716 10.297 1.00 88.44 90 VAL A C 1
ATOM 722 O O . VAL A 1 90 ? -4.376 4.945 9.498 1.00 88.44 90 VAL A O 1
ATOM 725 N N . ILE A 1 91 ? -6.136 5.553 10.757 1.00 89.19 91 ILE A N 1
ATOM 726 C CA . ILE A 1 91 ? -7.054 4.564 10.191 1.00 89.19 91 ILE A CA 1
ATOM 727 C C . ILE A 1 91 ? -7.452 5.032 8.786 1.00 89.19 91 ILE A C 1
ATOM 729 O O . ILE A 1 91 ? -7.927 6.164 8.617 1.00 89.19 91 ILE A O 1
ATOM 733 N N . CYS A 1 92 ? -7.261 4.147 7.811 1.00 87.00 92 CYS A N 1
ATOM 734 C CA . CYS A 1 92 ? -7.562 4.340 6.396 1.00 87.00 92 CYS A CA 1
ATOM 735 C C . CYS A 1 92 ? -8.586 3.301 5.926 1.00 87.00 92 CYS A C 1
ATOM 737 O O . CYS A 1 92 ? -8.709 2.236 6.520 1.00 87.00 92 CYS A O 1
ATOM 739 N N . HIS A 1 93 ? -9.290 3.593 4.829 1.00 88.19 93 HIS A N 1
ATOM 740 C CA . HIS A 1 93 ? -10.232 2.644 4.221 1.00 88.19 93 HIS A CA 1
ATOM 741 C C . HIS A 1 93 ? -9.531 1.402 3.636 1.00 88.19 93 HIS A C 1
ATOM 743 O O . HIS A 1 93 ? -10.122 0.333 3.571 1.00 88.19 93 HIS A O 1
ATOM 749 N N . GLY A 1 94 ? -8.281 1.539 3.182 1.00 84.88 94 GLY A N 1
ATOM 750 C CA . GLY A 1 94 ? -7.504 0.448 2.577 1.00 84.88 94 GLY A CA 1
ATOM 751 C C . GLY A 1 94 ? -7.809 0.198 1.096 1.00 84.88 94 GLY A C 1
ATOM 752 O O . GLY A 1 94 ? -6.894 -0.114 0.346 1.00 84.88 94 GLY A O 1
ATOM 753 N N . ASP A 1 95 ? -9.048 0.429 0.650 1.00 87.19 95 ASP A N 1
ATOM 754 C CA . ASP A 1 95 ? -9.456 0.242 -0.756 1.00 87.19 95 ASP A CA 1
ATOM 755 C C . ASP A 1 95 ? -10.388 1.364 -1.253 1.00 87.19 95 ASP A C 1
ATOM 757 O O . ASP A 1 95 ? -11.598 1.190 -1.402 1.00 87.19 95 ASP A O 1
ATOM 761 N N . LEU A 1 96 ? -9.859 2.584 -1.387 1.00 86.06 96 LEU A N 1
ATOM 762 C CA . LEU A 1 96 ? -10.650 3.768 -1.754 1.00 86.06 96 LEU A CA 1
ATOM 763 C C . LEU A 1 96 ? -10.822 3.888 -3.280 1.00 86.06 96 LEU A C 1
ATOM 765 O O . LEU A 1 96 ? -10.355 4.846 -3.898 1.00 86.06 96 LEU A O 1
ATOM 769 N N . TRP A 1 97 ? -11.469 2.901 -3.894 1.00 85.81 97 TRP A N 1
ATOM 770 C CA . TRP A 1 97 ? -11.885 2.950 -5.297 1.00 85.81 97 TRP A CA 1
ATOM 771 C C . TRP A 1 97 ? -13.334 3.413 -5.457 1.00 85.81 97 TRP A C 1
ATOM 773 O O . TRP A 1 97 ? -14.138 3.349 -4.531 1.00 85.81 97 TRP A O 1
ATOM 783 N N . ASN A 1 98 ? -13.669 3.917 -6.646 1.00 90.12 98 ASN A N 1
ATOM 784 C CA . ASN A 1 98 ? -14.977 4.510 -6.946 1.00 90.12 98 ASN A CA 1
ATOM 785 C C . ASN A 1 98 ? -16.160 3.551 -6.722 1.00 90.12 98 ASN A C 1
ATOM 787 O O . ASN A 1 98 ? -17.241 4.000 -6.361 1.00 90.12 98 ASN A O 1
ATOM 791 N N . ASN A 1 99 ? -15.956 2.245 -6.892 1.00 92.06 99 ASN A N 1
ATOM 792 C CA . ASN A 1 99 ? -16.945 1.204 -6.617 1.00 92.06 99 ASN A CA 1
ATOM 793 C C . ASN A 1 99 ? -17.173 0.953 -5.115 1.00 92.06 99 ASN A C 1
ATOM 795 O O . ASN A 1 99 ? -18.165 0.322 -4.764 1.00 92.06 99 ASN A O 1
ATOM 799 N N . ASN A 1 100 ? -16.300 1.466 -4.245 1.00 91.94 100 ASN A N 1
ATOM 800 C CA . ASN A 1 100 ? -16.407 1.355 -2.789 1.00 91.94 100 ASN A CA 1
ATOM 801 C C . ASN A 1 100 ? -16.891 2.658 -2.131 1.00 91.94 100 ASN A C 1
ATOM 803 O O . ASN A 1 100 ? -16.874 2.788 -0.907 1.00 91.94 100 ASN A O 1
ATOM 807 N N . ILE A 1 101 ? -17.318 3.643 -2.928 1.00 92.06 101 ILE A N 1
ATOM 808 C CA . ILE A 1 101 ? -17.857 4.913 -2.442 1.00 92.06 101 ILE A CA 1
ATOM 809 C C . ILE A 1 101 ? -19.334 4.980 -2.820 1.00 92.06 101 ILE A C 1
ATOM 811 O O . ILE A 1 101 ? -19.693 5.016 -3.995 1.00 92.06 101 ILE A O 1
ATOM 815 N N . LEU A 1 102 ? -20.198 5.002 -1.807 1.00 91.56 102 LEU A N 1
ATOM 816 C CA . LEU A 1 102 ? -21.639 5.135 -1.988 1.00 91.56 102 LEU A CA 1
ATOM 817 C C . LEU A 1 102 ? -22.049 6.607 -1.927 1.00 91.56 102 LEU A C 1
ATOM 819 O O . LEU A 1 102 ? -21.611 7.350 -1.047 1.00 91.56 102 LEU A O 1
ATOM 823 N N . TYR A 1 103 ? -22.940 7.005 -2.831 1.00 90.12 103 TYR A N 1
ATOM 824 C CA . TYR A 1 103 ? -23.532 8.338 -2.851 1.00 90.12 103 TYR A CA 1
ATOM 825 C C . TYR A 1 103 ? -24.959 8.265 -2.320 1.00 90.12 103 TYR A C 1
ATOM 827 O O . TYR A 1 103 ? -25.782 7.503 -2.825 1.00 90.12 103 TYR A O 1
ATOM 835 N N . LYS A 1 104 ? -25.260 9.075 -1.305 1.00 90.06 104 LYS A N 1
ATOM 836 C CA . LYS A 1 104 ? -26.634 9.288 -0.853 1.00 90.06 104 LYS A CA 1
ATOM 837 C C . LYS A 1 104 ? -27.232 10.443 -1.654 1.00 90.06 104 LYS A C 1
ATOM 839 O O . LYS A 1 104 ? -26.689 11.545 -1.623 1.00 90.06 104 LYS A O 1
ATOM 844 N N . PHE A 1 105 ? -28.330 10.189 -2.358 1.00 90.88 105 PHE A N 1
ATOM 845 C CA . PHE A 1 105 ? -29.123 11.224 -3.016 1.00 90.88 105 PHE A CA 1
ATOM 846 C C . PHE A 1 105 ? -30.332 11.548 -2.135 1.00 90.88 105 PHE A C 1
ATOM 848 O O . PHE A 1 105 ? -31.211 10.705 -1.972 1.00 90.88 105 PHE A O 1
ATOM 855 N N . ASP A 1 106 ? -30.347 12.742 -1.542 1.00 89.19 106 ASP A N 1
ATOM 856 C CA . ASP A 1 106 ? -31.484 13.246 -0.771 1.00 89.19 106 ASP A CA 1
ATOM 857 C C . ASP A 1 106 ? -32.271 14.223 -1.651 1.00 89.19 106 ASP A C 1
ATOM 859 O O . ASP A 1 106 ? -31.757 15.275 -2.032 1.00 89.19 106 ASP A O 1
ATOM 863 N N . VAL A 1 107 ? -33.511 13.862 -1.987 1.00 76.44 107 VAL A N 1
ATOM 864 C CA . VAL A 1 107 ? -34.464 14.768 -2.640 1.00 76.44 107 VAL A CA 1
ATOM 865 C C . VAL A 1 107 ? -35.202 15.497 -1.525 1.00 76.44 107 VAL A C 1
ATOM 867 O O . VAL A 1 107 ? -36.084 14.921 -0.889 1.00 76.44 107 VAL A O 1
ATOM 870 N N . SER A 1 108 ? -34.761 16.714 -1.217 1.00 62.84 108 SER A N 1
ATO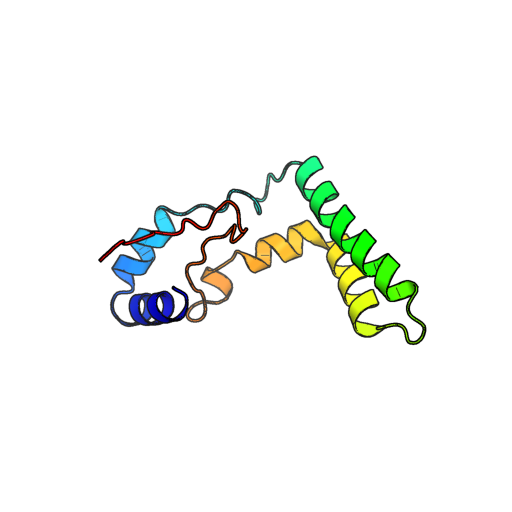M 871 C CA . SER A 1 108 ? -35.509 17.650 -0.369 1.00 62.84 108 SER A CA 1
ATOM 872 C C . SER A 1 108 ? -36.692 18.230 -1.127 1.00 62.84 108 SER A C 1
ATOM 874 O O . SER A 1 108 ? -36.443 18.659 -2.280 1.00 62.84 108 SER A O 1
#

Organism: Eumeta variegata (NCBI:txid151549)

Secondary structure (DSSP, 8-state):
-HHHHHHHHHH-HHHHHHHHHT---SSS-TT--HHHHHHHHHHHHHHHHHHHTSSS--HHHHHHHHHHHHTHHHHHHHHT-TTTTTTS-----S---GGG--------

InterPro domains:
  IPR004119 Ecdysteroid kinase-like [PF02958] (1-106)

Sequence (108 aa):
MHALSFVLQYRKPQLFKALISEMSDNLFRPDMAAVTVEFGKKYIKRTRTMLEQETEPAVKQIEALKKLEIHFQEIGMKCVDGQAVAPYAVICHGDLWNNNILYKFDVS

pLDDT: mean 90.81, std 5.75, range [62.28, 97.62]

Radius of gyration: 18.22 Å; chains: 1; bounding box: 51×33×48 Å

Foldseek 3Di:
DFVVQLVCCVVPVVVNVVVCVPDDDPLQDPPHDPVSLVVVLVVLVVVLVVQVPDPDRPVVSNVVSVVCSVCVNVVSNVVPPQVVVPPSRGDDPNDPDPVPDDDDDDDD